Protein AF-A0A7Y8IN66-F1 (afdb_monomer)

Mean predicted aligned error: 5.55 Å

Sequence (55 aa):
MDIVKDAVEGDVTLERDGLKVFLQNEAVLWFPNVTIDYSDETGFFLSGVDACSCS

Structure (mmCIF, N/CA/C/O backbone):
data_AF-A0A7Y8IN66-F1
#
_entry.id   AF-A0A7Y8IN66-F1
#
loop_
_atom_site.group_PDB
_atom_site.id
_atom_site.type_symbol
_atom_site.label_atom_id
_atom_site.label_alt_id
_atom_site.label_comp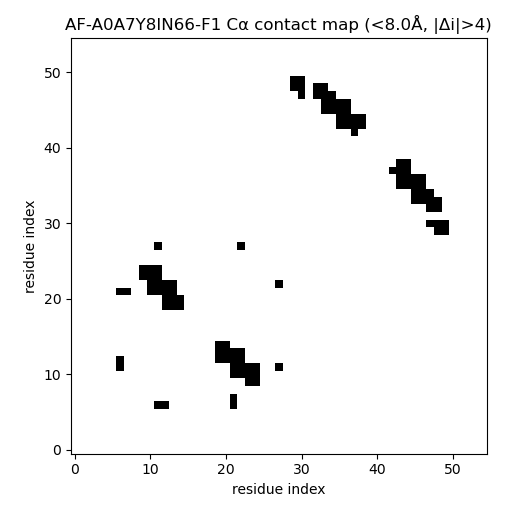_id
_atom_site.label_asym_id
_atom_site.label_entity_id
_atom_site.label_seq_id
_atom_site.pdbx_PDB_ins_code
_atom_site.Cartn_x
_atom_site.Cartn_y
_atom_site.Cartn_z
_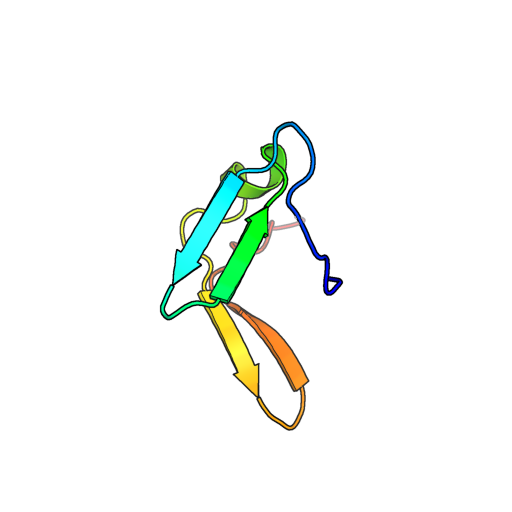atom_site.occupancy
_atom_site.B_iso_or_equiv
_atom_site.auth_seq_id
_atom_site.auth_comp_id
_atom_site.auth_asym_id
_atom_site.auth_atom_id
_atom_site.pdbx_PDB_model_num
ATOM 1 N N . MET A 1 1 ? 7.318 5.205 4.640 1.00 72.50 1 MET A N 1
ATOM 2 C CA . MET A 1 1 ? 6.777 3.832 4.698 1.00 72.50 1 MET A CA 1
ATOM 3 C C . MET A 1 1 ? 7.596 3.059 5.705 1.00 72.50 1 MET A C 1
ATOM 5 O O . MET A 1 1 ? 8.809 3.223 5.705 1.00 72.50 1 MET A O 1
ATOM 9 N N . ASP A 1 2 ? 6.940 2.289 6.563 1.00 83.56 2 ASP A N 1
ATOM 10 C CA . ASP A 1 2 ? 7.580 1.450 7.579 1.00 83.56 2 ASP A CA 1
ATOM 11 C C . ASP A 1 2 ? 6.849 0.100 7.648 1.00 83.56 2 ASP A C 1
ATOM 13 O O . ASP A 1 2 ? 5.705 -0.003 7.195 1.00 83.56 2 ASP A O 1
ATOM 17 N N . ILE A 1 3 ? 7.503 -0.928 8.186 1.00 88.75 3 ILE A N 1
ATOM 18 C CA . ILE A 1 3 ? 6.908 -2.243 8.424 1.00 88.7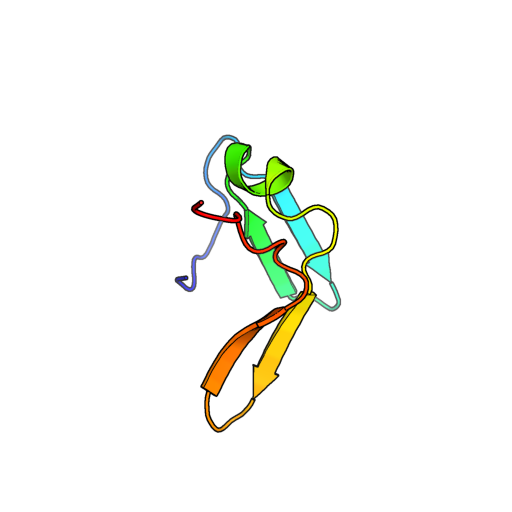5 3 ILE A CA 1
ATOM 19 C C . ILE A 1 3 ? 6.397 -2.269 9.859 1.00 88.75 3 ILE A C 1
ATOM 21 O O . ILE A 1 3 ? 7.165 -2.350 10.817 1.00 88.75 3 ILE A O 1
ATOM 25 N N . VAL A 1 4 ? 5.078 -2.232 10.003 1.00 92.38 4 VAL A N 1
ATOM 26 C CA . VAL A 1 4 ? 4.406 -2.250 11.303 1.00 92.38 4 VAL A CA 1
ATOM 27 C C . VAL A 1 4 ? 3.689 -3.577 11.526 1.00 92.38 4 VAL A C 1
ATOM 29 O O . VAL A 1 4 ? 3.376 -4.300 10.581 1.00 92.38 4 VAL A 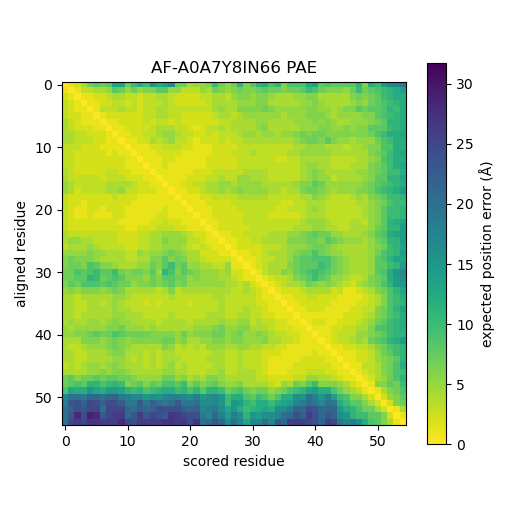O 1
ATOM 32 N N . LYS A 1 5 ? 3.447 -3.915 12.795 1.00 91.69 5 LYS A N 1
ATOM 33 C CA . LYS A 1 5 ? 2.738 -5.150 13.160 1.00 91.69 5 LYS A CA 1
ATOM 34 C C . LYS A 1 5 ? 1.226 -5.024 13.000 1.00 91.69 5 LYS A C 1
ATOM 36 O O . LYS A 1 5 ? 0.590 -5.984 12.584 1.00 91.69 5 LYS A O 1
ATOM 41 N N . ASP A 1 6 ? 0.686 -3.846 13.302 1.00 94.00 6 ASP A N 1
ATOM 42 C CA . ASP A 1 6 ? -0.748 -3.595 13.402 1.00 94.00 6 ASP A CA 1
ATOM 43 C C . ASP A 1 6 ? -1.094 -2.188 12.888 1.00 94.00 6 ASP A C 1
ATOM 45 O O . ASP A 1 6 ? -0.232 -1.304 12.858 1.00 94.00 6 ASP A O 1
ATOM 49 N N . ALA A 1 7 ? -2.359 -2.001 12.502 1.00 93.25 7 ALA A N 1
ATOM 50 C CA . ALA A 1 7 ? -2.939 -0.701 12.169 1.00 93.25 7 ALA A CA 1
ATOM 51 C C . ALA A 1 7 ? -3.049 0.191 13.415 1.00 93.25 7 ALA A C 1
ATOM 53 O O . ALA A 1 7 ? -3.251 -0.311 14.526 1.00 93.25 7 ALA A O 1
ATOM 54 N N . VAL A 1 8 ? -2.994 1.509 13.235 1.00 93.25 8 VAL A N 1
ATOM 55 C CA . VAL A 1 8 ? -3.339 2.475 14.287 1.00 93.25 8 VAL A CA 1
ATOM 56 C C . VAL A 1 8 ? -4.831 2.823 14.190 1.00 93.25 8 VAL A C 1
ATOM 58 O O . VAL A 1 8 ? -5.474 2.617 13.160 1.00 93.25 8 VAL A O 1
ATOM 61 N N . GLU A 1 9 ? -5.423 3.308 15.285 1.00 94.19 9 GLU A N 1
ATOM 62 C CA . GLU A 1 9 ? -6.823 3.743 15.297 1.00 94.19 9 GLU A CA 1
ATOM 63 C C . GLU A 1 9 ? -7.093 4.777 14.193 1.00 94.19 9 GLU A C 1
ATOM 65 O O . GLU A 1 9 ? -6.399 5.787 14.088 1.00 94.19 9 GLU A O 1
ATOM 70 N N . GLY A 1 10 ? -8.121 4.515 13.383 1.00 91.94 10 GLY A N 1
ATOM 71 C CA . GLY A 1 10 ? -8.505 5.364 12.256 1.00 91.94 10 GLY A CA 1
ATOM 72 C C . GLY A 1 10 ? -7.879 4.968 10.918 1.00 91.94 10 GLY A C 1
ATOM 73 O O . GLY A 1 10 ? -8.365 5.430 9.890 1.00 91.94 10 GLY A O 1
ATOM 74 N N . ASP A 1 11 ? -6.878 4.086 10.891 1.00 93.69 11 ASP A N 1
ATOM 75 C CA . ASP A 1 11 ? -6.309 3.609 9.631 1.00 93.69 11 ASP A CA 1
ATOM 76 C C . ASP A 1 11 ? -7.305 2.745 8.844 1.00 93.69 11 ASP A C 1
ATOM 78 O O . ASP A 1 11 ? -8.048 1.916 9.381 1.00 93.69 11 ASP A O 1
ATOM 82 N N . VAL A 1 12 ? -7.250 2.879 7.523 1.00 91.44 12 VAL A N 1
ATOM 83 C CA . VAL A 1 12 ? -7.882 1.964 6.580 1.00 91.44 12 VAL A CA 1
ATOM 84 C C . VAL A 1 12 ? -6.928 0.809 6.297 1.00 91.44 12 VAL A C 1
ATOM 86 O O . VAL A 1 12 ? -5.782 1.005 5.899 1.00 91.44 12 VAL A O 1
ATOM 89 N N . THR A 1 13 ? -7.417 -0.418 6.482 1.00 92.81 13 THR A N 1
ATOM 90 C CA . THR A 1 13 ? -6.666 -1.637 6.164 1.00 92.81 13 THR A CA 1
ATOM 91 C C . THR A 1 13 ? -7.048 -2.154 4.784 1.00 92.81 13 THR A C 1
ATOM 93 O O . THR A 1 13 ? -8.215 -2.451 4.528 1.00 92.81 13 THR A O 1
ATOM 96 N N . LEU A 1 14 ? -6.052 -2.317 3.916 1.00 89.62 14 LEU A N 1
ATOM 97 C CA . LEU A 1 14 ? -6.165 -3.024 2.645 1.00 89.62 14 LEU A CA 1
ATOM 98 C C . LEU A 1 14 ? -5.420 -4.355 2.757 1.00 89.62 14 LEU A C 1
ATOM 100 O O . LEU A 1 14 ? -4.282 -4.387 3.219 1.00 89.62 14 LEU A O 1
ATOM 104 N N . GLU A 1 15 ? -6.044 -5.449 2.329 1.0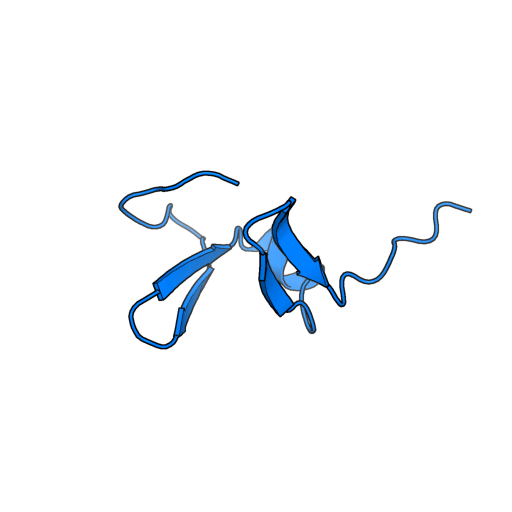0 92.31 15 GLU A N 1
ATOM 105 C CA . GLU A 1 15 ? -5.437 -6.781 2.372 1.00 92.31 15 GLU A CA 1
ATOM 106 C C . GLU A 1 15 ? -5.492 -7.446 0.997 1.00 92.31 15 GLU A C 1
ATOM 108 O O . GLU A 1 15 ? -6.548 -7.501 0.362 1.00 92.31 15 GLU A O 1
ATOM 113 N N . ARG A 1 16 ? -4.346 -7.957 0.537 1.00 88.88 16 ARG A N 1
ATOM 114 C CA . ARG A 1 16 ? -4.229 -8.700 -0.721 1.00 88.88 16 ARG A CA 1
ATOM 115 C C . ARG A 1 16 ? 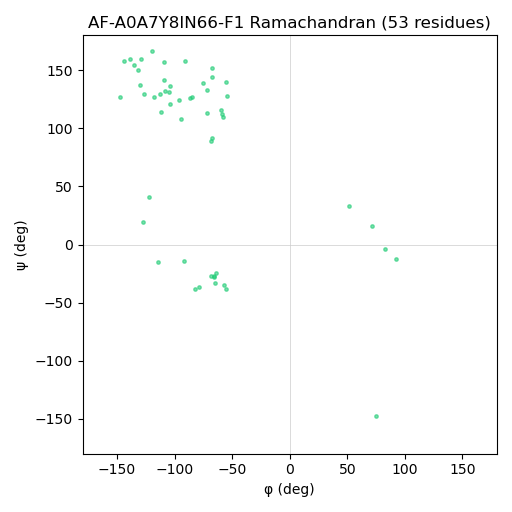-3.146 -9.762 -0.610 1.00 88.88 16 ARG A C 1
ATOM 117 O O . ARG A 1 16 ? -2.028 -9.455 -0.217 1.00 88.88 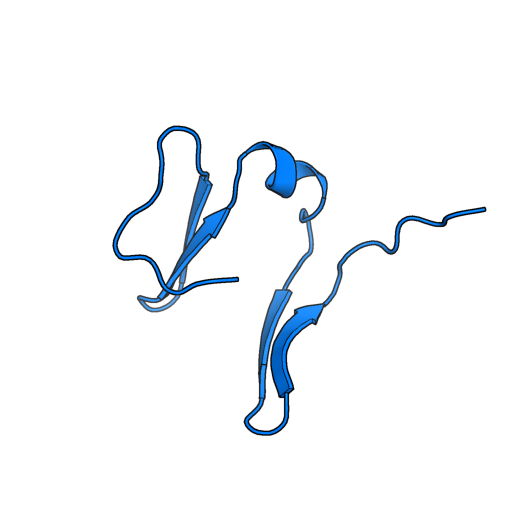16 ARG A O 1
ATOM 124 N N . ASP A 1 17 ? -3.487 -11.007 -0.937 1.00 91.06 17 ASP A N 1
ATOM 125 C CA . ASP A 1 17 ? -2.556 -12.148 -0.943 1.00 91.06 17 ASP A CA 1
ATOM 126 C C . ASP A 1 17 ? -1.757 -12.314 0.370 1.00 91.06 17 ASP A C 1
ATOM 128 O O . ASP A 1 17 ? -0.602 -12.732 0.378 1.00 91.06 17 ASP A O 1
ATOM 132 N N . GLY A 1 18 ? -2.383 -11.971 1.504 1.00 90.06 18 GLY A N 1
ATOM 133 C CA . GLY A 1 18 ? -1.779 -12.033 2.840 1.00 90.06 18 GLY A CA 1
ATOM 134 C C . GLY A 1 18 ? -0.904 -10.831 3.218 1.00 90.06 18 GLY A C 1
ATOM 135 O O . GLY A 1 18 ? -0.459 -10.750 4.363 1.00 90.06 18 GLY A O 1
ATOM 136 N N . LEU A 1 19 ? -0.685 -9.877 2.308 1.00 88.81 19 LEU A N 1
ATOM 137 C CA . LEU A 1 19 ? -0.074 -8.587 2.617 1.00 88.81 19 LEU A CA 1
ATOM 138 C C . LEU A 1 19 ? -1.144 -7.615 3.120 1.00 88.81 19 LEU A C 1
ATOM 140 O O . LEU A 1 19 ? -2.145 -7.380 2.441 1.00 88.81 19 LEU A O 1
ATOM 144 N N . LYS A 1 20 ? -0.895 -7.017 4.287 1.00 93.25 20 LYS A N 1
ATOM 145 C CA . LYS A 1 20 ? -1.715 -5.941 4.848 1.00 93.25 20 LYS A CA 1
ATOM 146 C C . LYS A 1 20 ? -1.005 -4.605 4.700 1.00 93.25 20 LYS A C 1
ATOM 148 O O . LYS A 1 20 ? 0.161 -4.476 5.063 1.00 93.25 20 LYS A O 1
ATOM 153 N N . VAL A 1 21 ? -1.730 -3.620 4.187 1.00 90.94 21 VAL A N 1
ATOM 154 C CA . VAL A 1 21 ? -1.295 -2.230 4.068 1.00 90.94 21 VAL A CA 1
ATOM 155 C C . VAL A 1 21 ? -2.229 -1.375 4.908 1.00 90.94 21 VAL A C 1
ATOM 157 O O . VAL A 1 21 ? -3.448 -1.437 4.745 1.00 90.94 21 VAL A O 1
ATOM 160 N N . PHE A 1 22 ? -1.650 -0.574 5.796 1.00 93.00 22 PHE A N 1
ATOM 161 C CA . PHE A 1 22 ? -2.386 0.367 6.631 1.00 93.00 22 PHE A CA 1
ATOM 162 C C . PHE A 1 22 ? -2.183 1.775 6.084 1.00 93.00 22 PHE A C 1
ATOM 164 O O . PHE A 1 22 ? -1.049 2.239 5.936 1.00 93.00 22 PHE A O 1
ATOM 171 N N . LEU A 1 23 ? -3.285 2.424 5.726 1.00 90.56 23 LEU A N 1
ATOM 172 C CA . LEU A 1 23 ? -3.308 3.780 5.203 1.00 90.56 23 LEU A CA 1
ATOM 173 C C . LEU A 1 23 ? -3.991 4.685 6.215 1.00 90.56 23 LEU A C 1
ATOM 175 O O . LEU A 1 23 ? -5.115 4.408 6.625 1.00 90.56 23 LEU A O 1
ATOM 179 N N . GLN A 1 24 ? -3.350 5.802 6.543 1.00 90.25 24 GLN A N 1
ATOM 180 C CA . GLN A 1 24 ? -4.015 6.871 7.284 1.00 90.25 24 GLN A CA 1
ATOM 181 C C . GLN A 1 24 ? -5.276 7.300 6.533 1.00 90.25 24 GLN A C 1
ATOM 183 O O . GLN A 1 24 ? -5.268 7.395 5.301 1.00 90.25 24 GLN A O 1
ATOM 188 N N . ASN A 1 25 ? -6.360 7.557 7.260 1.00 87.88 25 ASN A N 1
ATOM 189 C CA . ASN A 1 25 ? -7.664 7.849 6.666 1.00 87.88 25 ASN A CA 1
ATOM 190 C C . ASN A 1 25 ? -7.608 9.024 5.675 1.00 87.88 25 ASN A C 1
ATOM 192 O O . ASN A 1 25 ? -8.218 8.992 4.608 1.00 87.88 25 ASN A O 1
ATOM 196 N N . GLU A 1 26 ? -6.816 10.047 5.989 1.00 85.81 26 GLU A N 1
ATOM 197 C CA . GLU A 1 26 ? -6.628 11.222 5.143 1.00 85.81 26 GLU A CA 1
ATOM 198 C C . GLU A 1 26 ? -5.945 10.865 3.822 1.00 85.81 26 GLU A C 1
ATOM 200 O O . GLU A 1 26 ? -6.254 11.466 2.796 1.00 85.81 26 GLU A O 1
ATOM 205 N N . ALA A 1 27 ? -5.051 9.872 3.830 1.00 82.19 27 ALA A N 1
ATOM 206 C CA . ALA A 1 27 ? -4.292 9.435 2.664 1.00 82.19 27 ALA A CA 1
ATOM 207 C C . ALA A 1 27 ? -5.181 8.759 1.608 1.00 82.19 27 ALA A C 1
ATOM 209 O O . ALA A 1 27 ? -4.890 8.839 0.417 1.00 82.19 27 ALA A O 1
ATOM 210 N N . VAL A 1 28 ? -6.301 8.158 2.018 1.00 81.75 28 VAL A N 1
ATOM 211 C CA . VAL A 1 28 ? -7.263 7.499 1.117 1.00 81.75 28 VAL A CA 1
ATOM 212 C C . VAL A 1 28 ? -7.791 8.463 0.052 1.00 81.75 28 VAL A C 1
ATOM 214 O O . VAL A 1 28 ? -7.978 8.070 -1.097 1.00 81.75 28 VAL A O 1
ATOM 217 N N . LEU A 1 29 ? -7.966 9.741 0.403 1.00 79.62 29 LEU A N 1
ATOM 218 C CA . LEU A 1 29 ? -8.423 10.779 -0.528 1.00 79.62 29 LEU A CA 1
ATOM 219 C C . LEU A 1 29 ? -7.415 11.058 -1.650 1.00 79.62 29 LEU A C 1
ATOM 221 O O . LEU A 1 29 ? -7.810 11.459 -2.742 1.00 79.62 29 LEU A O 1
ATOM 225 N N . TRP A 1 30 ? -6.129 10.838 -1.386 1.00 74.50 30 TRP A N 1
ATOM 226 C CA . TRP A 1 30 ? -5.035 11.082 -2.329 1.00 74.50 30 TRP A CA 1
ATOM 227 C C . TRP A 1 30 ? -4.693 9.848 -3.161 1.00 74.50 30 TRP A C 1
ATOM 229 O O . TRP A 1 30 ? -3.986 9.952 -4.161 1.00 74.50 30 TRP A O 1
ATOM 239 N N . PHE A 1 31 ? -5.192 8.679 -2.757 1.00 78.12 31 PHE A N 1
ATOM 240 C CA . PHE A 1 31 ? -4.812 7.388 -3.317 1.00 78.12 31 PHE A CA 1
ATOM 241 C C . PHE A 1 31 ? -5.982 6.570 -3.896 1.00 78.12 31 PHE A C 1
ATOM 243 O O . PHE A 1 31 ? -5.988 5.349 -3.736 1.00 78.12 31 PHE A O 1
ATOM 250 N N . PRO A 1 32 ? -6.958 7.167 -4.614 1.00 76.31 32 PRO A N 1
ATOM 251 C CA . PRO A 1 32 ? -8.098 6.409 -5.132 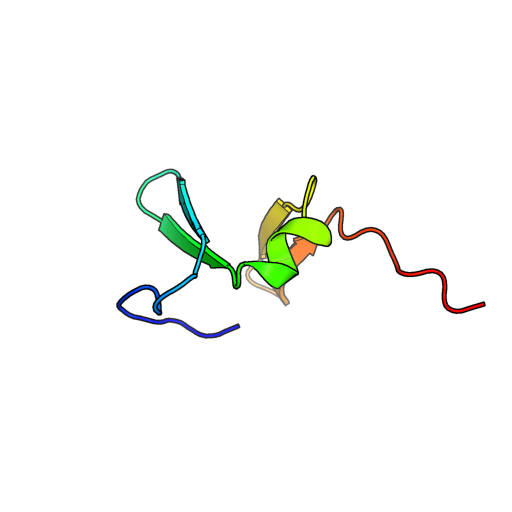1.00 76.31 32 PRO A CA 1
ATOM 252 C C . PRO A 1 32 ? -7.699 5.371 -6.195 1.00 76.31 32 PRO A C 1
ATOM 254 O O . PRO A 1 32 ? -8.379 4.360 -6.337 1.00 76.31 32 PRO A O 1
ATOM 257 N N . ASN A 1 33 ? -6.598 5.604 -6.920 1.00 81.94 33 ASN A N 1
ATOM 258 C CA . ASN A 1 33 ? -6.121 4.754 -8.019 1.00 81.94 33 ASN A CA 1
ATOM 259 C C . ASN A 1 33 ? -4.651 4.339 -7.864 1.00 81.94 33 ASN A C 1
ATOM 261 O O . ASN A 1 33 ? -4.002 3.968 -8.845 1.00 81.94 33 ASN A O 1
ATOM 265 N N . VAL A 1 34 ? -4.102 4.431 -6.651 1.00 86.44 34 VAL A N 1
ATOM 266 C CA . VAL A 1 34 ? -2.692 4.109 -6.437 1.00 86.44 34 VAL A CA 1
ATOM 267 C C . VAL A 1 34 ? -2.453 2.613 -6.456 1.00 86.44 34 VAL A C 1
ATOM 269 O O . VAL A 1 34 ? -3.194 1.822 -5.875 1.00 86.44 34 VAL A O 1
ATOM 272 N N . THR A 1 35 ? -1.353 2.246 -7.096 1.00 88.62 35 THR A N 1
ATOM 273 C CA . THR A 1 35 ? -0.768 0.911 -7.033 1.00 88.62 35 THR A CA 1
ATOM 274 C C . THR A 1 35 ? 0.523 0.964 -6.231 1.00 88.62 35 THR A C 1
ATOM 276 O O . THR A 1 35 ? 1.270 1.941 -6.301 1.00 88.62 35 THR A O 1
ATOM 279 N N . ILE A 1 36 ? 0.746 -0.078 -5.433 1.00 87.56 36 ILE A N 1
ATOM 280 C CA . ILE A 1 36 ? 1.973 -0.281 -4.666 1.00 87.56 36 ILE A CA 1
ATOM 281 C C . ILE A 1 36 ? 2.669 -1.483 -5.286 1.00 87.56 36 ILE A C 1
ATOM 283 O O . ILE A 1 36 ? 2.147 -2.595 -5.203 1.00 87.56 36 ILE A O 1
ATOM 287 N N . ASP A 1 37 ? 3.828 -1.248 -5.883 1.00 89.69 37 ASP A N 1
ATOM 288 C CA . ASP A 1 37 ? 4.639 -2.268 -6.542 1.00 89.69 37 ASP A CA 1
ATOM 289 C C . ASP A 1 37 ? 6.018 -2.371 -5.876 1.00 89.69 37 ASP A C 1
ATOM 291 O O . ASP A 1 37 ? 6.405 -1.520 -5.070 1.00 89.69 37 ASP A O 1
ATOM 295 N N . TYR A 1 38 ? 6.759 -3.435 -6.195 1.00 89.94 38 TYR A N 1
ATOM 296 C CA . TYR A 1 38 ? 8.100 -3.695 -5.671 1.00 89.94 38 TYR A CA 1
ATOM 297 C C . TYR A 1 38 ? 9.079 -4.022 -6.801 1.00 89.94 38 TYR A C 1
ATOM 299 O O . TYR A 1 38 ? 8.761 -4.807 -7.696 1.00 89.94 38 TYR A O 1
ATOM 307 N N . SER A 1 39 ? 10.288 -3.463 -6.732 1.00 93.38 39 SER A N 1
ATOM 308 C CA . SER A 1 39 ? 11.434 -3.888 -7.539 1.00 93.38 39 SER A CA 1
ATOM 309 C C . SER A 1 39 ? 12.673 -4.077 -6.664 1.00 93.38 39 SER A C 1
ATOM 311 O O . SER A 1 39 ? 12.849 -3.373 -5.671 1.00 93.38 39 SER A O 1
ATOM 313 N N . ASP A 1 40 ? 13.572 -4.985 -7.050 1.00 94.25 40 ASP A N 1
ATOM 314 C CA . ASP A 1 40 ? 14.828 -5.203 -6.313 1.00 94.25 40 ASP A CA 1
ATOM 315 C C . ASP A 1 40 ? 15.756 -3.973 -6.342 1.00 94.25 40 ASP A C 1
ATOM 317 O O . ASP A 1 40 ? 16.591 -3.793 -5.459 1.00 94.25 40 ASP A O 1
ATOM 321 N N . GLU A 1 41 ? 15.612 -3.111 -7.353 1.00 95.56 41 GLU A N 1
ATOM 322 C CA . GLU A 1 41 ? 16.440 -1.915 -7.526 1.00 95.56 41 GLU A CA 1
ATOM 323 C C . GLU A 1 41 ? 15.959 -0.734 -6.671 1.00 95.56 41 GLU A C 1
ATOM 325 O O . GLU A 1 41 ? 16.770 0.024 -6.142 1.00 95.56 41 GLU A O 1
ATOM 330 N N . THR A 1 42 ? 14.642 -0.553 -6.542 1.00 88.62 42 THR A N 1
ATOM 331 C CA . THR A 1 42 ? 14.039 0.653 -5.944 1.00 88.62 42 THR A CA 1
ATOM 332 C C . THR A 1 42 ? 13.304 0.362 -4.635 1.00 88.62 42 THR A C 1
ATOM 334 O O . THR A 1 42 ? 13.021 1.277 -3.863 1.00 88.62 42 THR A O 1
ATOM 337 N N . GLY A 1 43 ? 13.016 -0.906 -4.348 1.00 90.44 43 GLY A N 1
ATOM 338 C CA . GLY A 1 43 ? 12.137 -1.308 -3.261 1.00 90.44 43 GLY A CA 1
ATOM 339 C C . GLY A 1 43 ? 10.670 -1.049 -3.600 1.00 90.44 43 GLY A C 1
ATOM 340 O O . GLY A 1 43 ? 10.258 -1.157 -4.755 1.00 90.44 43 GLY A O 1
ATOM 341 N N . PHE A 1 44 ? 9.869 -0.726 -2.582 1.00 88.50 44 PHE A N 1
ATOM 342 C CA . PHE A 1 44 ? 8.464 -0.375 -2.777 1.00 88.50 44 PHE A CA 1
ATOM 343 C C . PHE A 1 44 ? 8.325 1.002 -3.422 1.00 88.50 44 PHE A C 1
ATOM 345 O O . PHE A 1 44 ? 8.913 1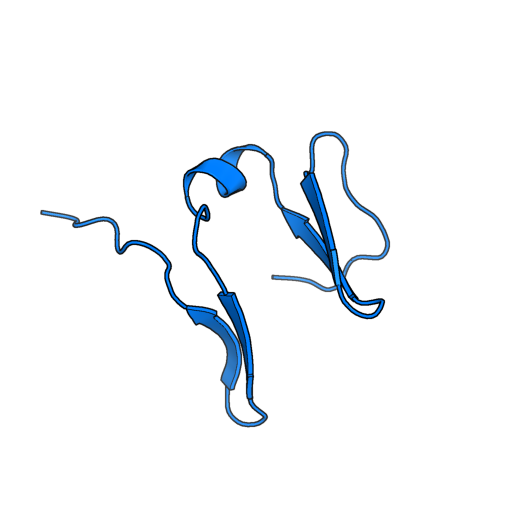.976 -2.948 1.00 88.50 44 PHE A O 1
ATOM 352 N N . PHE A 1 45 ? 7.489 1.101 -4.449 1.00 88.31 45 PHE A N 1
ATOM 353 C CA . PHE A 1 45 ? 7.159 2.362 -5.096 1.00 88.31 45 PHE A CA 1
ATOM 354 C C . PHE A 1 45 ? 5.658 2.474 -5.357 1.00 88.31 45 PHE A C 1
ATOM 356 O O . PHE A 1 45 ? 4.938 1.480 -5.455 1.00 88.31 45 PHE A O 1
ATOM 363 N N . LEU A 1 46 ? 5.190 3.718 -5.433 1.00 86.75 46 LEU A N 1
ATOM 364 C CA . LEU A 1 46 ? 3.796 4.045 -5.703 1.00 86.75 46 LEU A CA 1
ATOM 365 C C . LEU A 1 46 ? 3.666 4.524 -7.146 1.00 86.75 46 LEU A C 1
ATOM 367 O O . LEU A 1 46 ? 4.464 5.348 -7.596 1.00 86.75 46 LEU A O 1
ATOM 371 N N . SER A 1 47 ? 2.640 4.064 -7.851 1.00 87.94 47 SER A N 1
ATOM 372 C CA . SER A 1 47 ? 2.266 4.599 -9.160 1.00 87.94 47 SER A CA 1
ATOM 373 C C . SER A 1 47 ? 0.778 4.951 -9.197 1.00 87.94 47 SER A C 1
ATOM 375 O O . SER A 1 47 ? 0.012 4.511 -8.339 1.00 87.94 47 SER A O 1
ATOM 377 N N . GLY A 1 48 ? 0.364 5.807 -10.135 1.00 83.75 48 GLY A N 1
ATOM 378 C CA . GLY A 1 48 ? -1.012 6.327 -10.170 1.00 83.75 48 GLY A CA 1
ATOM 379 C C . GLY A 1 48 ? -1.329 7.336 -9.059 1.00 83.75 48 GLY A C 1
ATOM 380 O O . GLY A 1 48 ? -2.497 7.604 -8.795 1.00 83.75 48 GLY A O 1
ATOM 381 N N . VAL A 1 49 ? -0.301 7.883 -8.396 1.00 78.69 49 VAL A N 1
ATOM 382 C CA . VAL A 1 49 ? -0.462 9.048 -7.520 1.00 78.69 49 VAL A CA 1
ATOM 383 C C . VAL A 1 49 ? -0.710 10.234 -8.441 1.00 78.69 49 VAL A C 1
ATOM 385 O O . VAL A 1 49 ? 0.182 10.596 -9.214 1.00 78.69 49 VAL A O 1
ATOM 388 N N . ASP A 1 50 ? -1.907 10.816 -8.390 1.00 70.38 50 ASP A N 1
ATOM 389 C CA . ASP A 1 50 ? -2.177 12.047 -9.125 1.00 70.38 50 ASP A CA 1
ATOM 390 C C . ASP A 1 50 ? -1.185 13.101 -8.633 1.00 70.38 50 ASP A C 1
ATOM 392 O O . ASP A 1 50 ? -1.188 13.500 -7.465 1.00 70.38 50 ASP A O 1
ATOM 396 N N . ALA A 1 51 ? -0.265 13.495 -9.516 1.00 62.28 51 ALA A N 1
ATOM 397 C CA . ALA A 1 51 ? 0.702 14.523 -9.198 1.00 62.28 51 ALA A CA 1
ATOM 398 C C . ALA A 1 51 ? -0.088 15.783 -8.855 1.00 62.28 51 ALA A C 1
ATOM 400 O O . ALA A 1 51 ? -0.790 16.333 -9.706 1.00 62.28 51 ALA A O 1
ATOM 401 N N . CYS A 1 52 ? 0.016 16.237 -7.606 1.00 58.06 52 CYS A N 1
ATOM 402 C CA . CYS A 1 52 ? -0.495 17.543 -7.240 1.00 58.06 52 CYS A CA 1
ATOM 403 C C . CYS A 1 52 ? 0.226 18.540 -8.153 1.00 58.06 52 CYS A C 1
ATOM 405 O O . CYS A 1 52 ? 1.446 18.698 -8.059 1.00 58.06 52 CYS A O 1
ATOM 407 N N . SER A 1 53 ? -0.497 19.142 -9.100 1.00 54.16 53 SER A N 1
ATOM 408 C CA . SER A 1 53 ? 0.058 20.175 -9.964 1.00 54.16 53 SER A CA 1
ATOM 409 C C . SER A 1 53 ? 0.318 21.390 -9.083 1.00 54.16 53 SER A C 1
ATOM 411 O O . SER A 1 53 ? -0.561 22.226 -8.884 1.00 54.16 53 SER A O 1
ATOM 413 N N . CYS A 1 54 ? 1.504 21.461 -8.492 1.00 55.75 54 CYS A N 1
ATOM 414 C CA . CYS A 1 54 ? 2.008 22.701 -7.935 1.00 55.75 54 CYS A CA 1
ATOM 415 C C . CYS A 1 54 ? 2.256 23.633 -9.123 1.00 55.75 54 CYS A C 1
ATOM 417 O O . CYS A 1 54 ? 3.298 23.557 -9.773 1.00 55.75 54 CYS A O 1
ATOM 419 N N . SER A 1 55 ? 1.236 24.420 -9.461 1.00 45.47 55 SER A N 1
ATOM 420 C CA . SER A 1 55 ? 1.352 25.620 -10.289 1.00 45.47 55 SER A CA 1
ATOM 421 C C . SER A 1 55 ? 2.064 26.723 -9.522 1.00 45.47 55 SER A C 1
ATOM 423 O O . SER A 1 55 ? 1.697 26.897 -8.336 1.00 45.47 55 SER A O 1
#

Secondary structure (DSSP, 8-state):
----SSPPTTPEEEEETTEEEEE-HHHHTT-TT-EEEEETTTEEEEES-------

Nearest PDB structures (foldseek):
  1x0g-assembly1_D  TM=7.106E-01  e=7.518E-03  Thermosynechococcus vestitus BP-1
  1x0g-assembly1_B  TM=7.294E-01  e=1.119E-02  Thermosynechococcus vestitus BP-1
  1x0g-assembly1_C  TM=7.609E-01  e=7.162E-02  Thermosynechococcus vestitus BP-1
  1x0g-assembly1_A  TM=7.631E-01  e=8.737E-02  Thermosynechococcus vestitus BP-1
  1s98-assembly1_A  TM=7.601E-01  e=1.301E-01  Escherichia coli

Foldseek 3Di:
DDDDDDEDPQWDWDDDPRDIDTHHNVCCVQPVPKDWDADPVPGIDIPPRPPPPPD

Radius of gyration: 12.62 Å; Cα contacts (8 Å, |Δi|>4): 53; chains: 1; bounding box: 25×38×26 Å

Solvent-accessible surface area (backbone atoms only — not comparable to full-atom values): 3798 Å² total; per-residue (Å²): 141,82,93,71,94,71,74,60,95,72,41,45,77,46,76,55,98,90,45,76,47,69,37,55,57,76,52,52,80,63,43,84,63,49,44,80,49,76,42,95,90,74,42,75,45,78,42,64,60,72,74,77,80,83,121

pLDDT: mean 84.82, std 11.09, range [45.47, 95.56]